Protein AF-A0A9P8KY47-F1 (afdb_monomer)

Sequence (139 aa):
PLSTITTAITRALSLRKGSIASRYTKLYTAFLLSATMHAFGGMIAAHRDVGNFRFLILQPFAITAEDIVIAIARKLGFRGGRLARAVGYLWVVAWLTWGLRYWAAGKIAVGSYRLPGVVPYSFAAWFGIRNGPDGRRVD

Mean predicted aligned error: 13.11 Å

Foldseek 3Di:
DVVVVLVVVCVVVVPPPPDPVSVLVVQQVVLQVQLVVQQVVCCVVQVGRLLSNQLSNVVSVLVVVVVVVVVVCVVVVNPDDPVNVVVVVVSVVVSNLVSCVSNVNSCVVSVVDPDQADDPPRPCVVVPQHAPSVRHTDD

Secondary structure (DSSP, 8-state):
-HHHHHHHHHHHTT--TT-HHHHHHHHHHHHHHHHHHHHHHHHHHHSS--SHHHHHHHHHHHHHHHHHHHHHHHHTT----HHHHHHHHHHHHHHHHHHHHHHHHHHHHTTSS--SSS-TT-HHHHTT-PBPTTS-B--

Radius of gyration: 19.6 Å; Cα contacts (8 Å, |Δi|>4): 95; chains: 1; bounding box: 43×40×52 Å

InterPro domains:
  IPR032805 Wax synthase domain [PF13813] (2-57)

Solvent-accessible surface area (backbone atoms only — not comparable to full-atom values): 7936 Å² total; per-residue (Å²): 119,75,69,56,59,58,50,52,55,44,59,77,64,72,50,60,89,86,38,71,65,51,54,49,54,50,48,46,50,53,32,45,54,50,13,50,56,45,22,50,53,22,33,75,76,68,74,37,66,32,25,40,34,63,39,36,56,49,47,52,55,52,53,50,52,50,51,50,52,52,53,51,42,49,75,74,64,55,84,71,52,74,66,54,51,51,52,50,50,51,50,51,52,52,52,48,57,60,38,44,49,44,28,51,52,27,35,45,77,70,55,76,50,89,63,90,60,83,64,96,82,42,76,51,60,79,72,68,62,53,59,42,103,84,72,45,76,65,130

pLDDT: mean 77.67, std 17.01, range [45.28, 96.19]

Organism: NCBI:txid265104

Structure (mmCIF, N/CA/C/O backbone):
data_AF-A0A9P8KY47-F1
#
_entry.id   AF-A0A9P8KY47-F1
#
loop_
_atom_site.group_PDB
_atom_site.id
_atom_site.type_symbol
_atom_site.label_atom_id
_atom_site.label_alt_id
_atom_site.label_comp_id
_atom_site.label_asym_id
_atom_site.label_entity_id
_atom_site.label_seq_id
_atom_site.pdbx_PDB_ins_code
_atom_site.Cartn_x
_atom_site.Cartn_y
_atom_site.Cartn_z
_atom_site.occupancy
_atom_site.B_iso_or_equiv
_atom_site.auth_seq_id
_atom_site.auth_comp_id
_atom_site.auth_asym_id
_atom_site.auth_atom_id
_atom_site.pdbx_PDB_model_num
ATOM 1 N N . PRO A 1 1 ? 18.605 5.959 14.339 1.00 51.09 1 PRO A N 1
ATOM 2 C CA . PRO A 1 1 ? 18.699 6.904 13.194 1.00 51.09 1 PRO A CA 1
ATOM 3 C C . PRO A 1 1 ? 17.338 7.323 12.591 1.00 51.09 1 PRO A C 1
ATOM 5 O O . PRO A 1 1 ? 17.099 8.514 12.437 1.00 51.09 1 PRO A O 1
ATOM 8 N N . LEU A 1 2 ? 16.423 6.388 12.294 1.00 47.75 2 LEU A N 1
ATOM 9 C CA . LEU A 1 2 ? 15.096 6.683 11.705 1.00 47.75 2 LEU A CA 1
ATOM 10 C C . LEU A 1 2 ? 14.103 7.374 12.666 1.00 47.75 2 LEU A C 1
ATOM 12 O O . LEU A 1 2 ? 13.183 8.062 12.221 1.00 47.75 2 LEU A O 1
ATOM 16 N N . SER A 1 3 ? 14.305 7.230 13.979 1.00 57.03 3 SER A N 1
ATOM 17 C CA . SER A 1 3 ? 13.469 7.818 15.038 1.00 57.03 3 SER A CA 1
ATOM 18 C C . SER A 1 3 ? 13.637 9.338 15.179 1.00 57.03 3 SER A C 1
ATOM 20 O O . SER A 1 3 ? 12.710 10.036 15.593 1.00 57.03 3 SER A O 1
ATOM 22 N N . THR A 1 4 ? 14.799 9.875 14.803 1.00 63.03 4 THR A N 1
ATOM 23 C CA . THR A 1 4 ? 15.114 11.304 14.947 1.00 63.03 4 THR A CA 1
ATOM 24 C C . THR A 1 4 ? 14.417 12.142 13.873 1.00 63.03 4 THR A C 1
ATOM 26 O O . THR A 1 4 ? 13.809 13.167 14.180 1.00 63.03 4 THR A O 1
ATOM 29 N N . ILE A 1 5 ? 14.413 11.662 12.626 1.00 64.56 5 ILE A N 1
ATOM 30 C CA . ILE A 1 5 ? 13.837 12.368 11.467 1.00 64.56 5 ILE A CA 1
ATOM 31 C C . ILE A 1 5 ? 12.312 12.473 11.593 1.00 64.56 5 ILE A C 1
ATOM 33 O O . ILE A 1 5 ? 11.725 13.538 11.408 1.00 64.56 5 ILE A O 1
ATOM 37 N N . THR A 1 6 ? 11.661 11.384 12.002 1.00 55.91 6 THR A N 1
ATOM 38 C CA . THR A 1 6 ? 10.212 11.366 12.252 1.00 55.91 6 THR A CA 1
ATOM 39 C C . THR A 1 6 ? 9.815 12.300 13.394 1.00 55.91 6 THR A C 1
ATOM 41 O O . THR A 1 6 ? 8.761 12.937 13.336 1.00 55.91 6 THR A O 1
ATOM 44 N N . THR A 1 7 ? 10.661 12.435 14.416 1.00 59.78 7 THR A N 1
ATOM 45 C CA . THR A 1 7 ? 10.405 13.333 15.549 1.00 59.78 7 THR A CA 1
ATOM 46 C C . THR A 1 7 ? 10.546 14.806 15.158 1.00 59.78 7 THR A C 1
ATOM 48 O O . THR A 1 7 ? 9.708 15.615 15.562 1.00 59.78 7 THR A O 1
ATOM 51 N N . ALA A 1 8 ? 11.534 15.147 14.326 1.00 64.88 8 ALA A N 1
ATOM 52 C CA . ALA A 1 8 ? 11.750 16.507 13.831 1.00 64.88 8 ALA A CA 1
ATOM 53 C C . ALA A 1 8 ? 10.580 16.998 12.961 1.00 64.88 8 ALA A C 1
ATOM 55 O O . ALA A 1 8 ? 10.034 18.070 13.210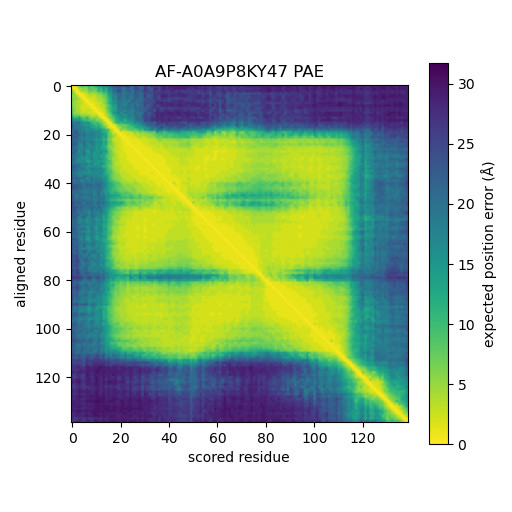 1.00 64.88 8 ALA A O 1
ATOM 56 N N . ILE A 1 9 ? 10.112 16.168 12.023 1.00 61.56 9 ILE A N 1
ATOM 57 C CA . ILE A 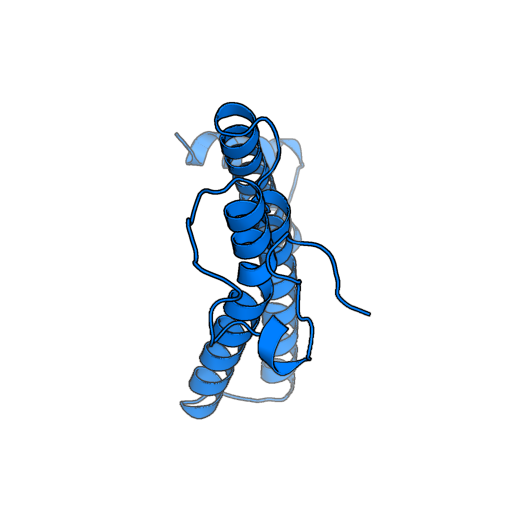1 9 ? 8.990 16.510 11.132 1.00 61.56 9 ILE A CA 1
ATOM 58 C C . ILE A 1 9 ? 7.678 16.672 11.919 1.00 61.56 9 ILE A C 1
ATOM 60 O O . ILE A 1 9 ? 6.897 17.582 11.655 1.00 61.56 9 ILE A O 1
ATOM 64 N N . THR A 1 10 ? 7.444 15.835 12.939 1.00 56.28 10 THR A N 1
ATOM 65 C CA . THR A 1 10 ? 6.222 15.933 13.764 1.00 56.28 10 THR A CA 1
ATOM 66 C C . THR A 1 10 ? 6.201 17.212 14.612 1.00 56.28 10 THR A C 1
ATOM 68 O O . THR A 1 10 ? 5.128 17.759 14.856 1.00 56.28 10 THR A O 1
ATOM 71 N N . ARG A 1 11 ? 7.372 17.695 15.059 1.00 57.16 11 ARG A N 1
ATOM 72 C CA . ARG A 1 11 ? 7.500 18.955 15.811 1.00 57.16 11 ARG A CA 1
ATOM 73 C C . ARG A 1 11 ? 7.390 20.188 14.915 1.00 57.16 11 ARG A C 1
ATOM 75 O O . ARG A 1 11 ? 6.715 21.129 15.307 1.00 57.16 11 ARG A O 1
ATOM 82 N N . ALA A 1 12 ? 7.996 20.164 13.727 1.00 62.78 12 ALA A N 1
ATOM 83 C CA . ALA A 1 12 ? 7.960 21.284 12.783 1.00 62.78 12 ALA A CA 1
ATOM 84 C C . ALA A 1 12 ? 6.541 21.611 12.282 1.00 62.78 12 ALA A C 1
ATOM 86 O O . ALA A 1 12 ? 6.253 22.754 11.952 1.00 62.78 12 ALA A O 1
ATOM 87 N N . LEU A 1 13 ? 5.646 20.618 12.253 1.00 60.00 13 LEU A N 1
ATOM 88 C CA . LEU A 1 13 ? 4.274 20.778 11.763 1.00 60.00 13 LEU A CA 1
ATOM 89 C C . LEU A 1 13 ? 3.237 21.057 12.867 1.00 60.00 13 LEU A 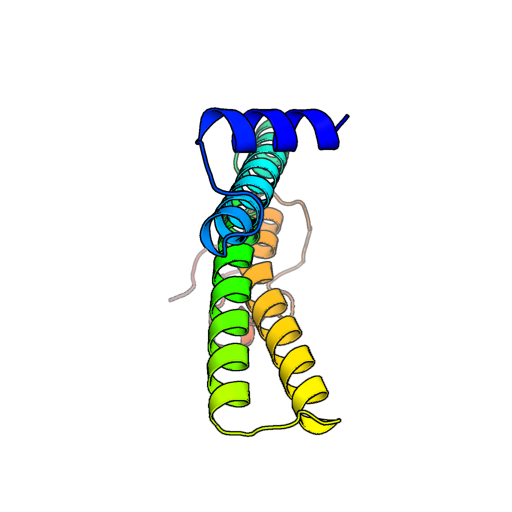C 1
ATOM 91 O O . LEU A 1 13 ? 2.044 21.064 12.573 1.00 60.00 13 LEU A O 1
ATOM 95 N N . SER A 1 14 ? 3.644 21.230 14.134 1.00 53.88 14 SER A N 1
ATOM 96 C CA . SER A 1 14 ? 2.730 21.435 15.281 1.00 53.88 14 SER A CA 1
ATOM 97 C C . SER A 1 14 ? 1.580 20.415 15.364 1.00 53.88 14 SER A C 1
ATOM 99 O O . SER A 1 14 ? 0.526 20.668 15.951 1.00 53.88 14 SER A O 1
ATOM 101 N N . LEU A 1 15 ? 1.764 19.228 14.778 1.00 49.41 15 LEU A N 1
ATOM 102 C CA . LEU A 1 15 ? 0.734 18.202 14.729 1.00 49.41 15 LEU A CA 1
ATOM 103 C C . LEU A 1 15 ? 0.618 17.581 16.117 1.00 49.41 15 LEU A C 1
ATOM 105 O O . LEU A 1 15 ? 1.557 16.944 16.604 1.00 49.41 15 LEU A O 1
ATOM 109 N N . ARG A 1 16 ? -0.549 17.745 16.752 1.00 45.50 16 ARG A N 1
ATOM 110 C CA . ARG A 1 16 ? -0.869 17.132 18.048 1.00 45.50 16 ARG A CA 1
ATOM 111 C C . ARG A 1 16 ? -0.483 15.649 18.013 1.00 45.50 16 ARG A C 1
ATOM 113 O O . ARG A 1 16 ? -1.032 14.875 17.222 1.00 45.50 16 ARG A O 1
ATOM 120 N N . LYS A 1 17 ? 0.490 15.259 18.848 1.00 45.31 17 LYS A N 1
ATOM 121 C CA . LYS A 1 17 ? 0.933 13.864 18.993 1.00 45.31 17 LYS A CA 1
ATOM 122 C C . LYS A 1 17 ? -0.297 12.979 19.230 1.00 45.31 17 LYS A C 1
ATOM 124 O O . LYS A 1 17 ? -1.034 13.204 20.182 1.00 45.31 17 LYS A O 1
ATOM 129 N N . GLY A 1 18 ? -0.506 11.994 18.356 1.00 55.84 18 GLY A N 1
ATOM 130 C CA . GLY A 1 18 ? -1.599 11.021 18.471 1.00 55.84 18 GLY A CA 1
ATOM 131 C C . GLY A 1 18 ? -2.860 11.324 17.654 1.00 55.84 18 GLY A C 1
ATOM 132 O O . GLY A 1 18 ? -3.800 10.541 17.715 1.00 55.84 18 GLY A O 1
ATOM 133 N N . SER A 1 19 ? -2.907 12.406 16.866 1.00 66.25 19 SER A N 1
ATOM 134 C CA . SER A 1 19 ? -4.038 12.639 15.956 1.00 66.25 19 SER A CA 1
ATOM 135 C C . SER A 1 19 ? -4.027 11.681 14.755 1.00 66.25 19 SER A C 1
ATOM 137 O O . SER A 1 19 ? -2.970 11.256 14.278 1.00 66.25 19 SER A O 1
ATOM 139 N N . ILE A 1 20 ? -5.215 11.384 14.220 1.00 71.19 20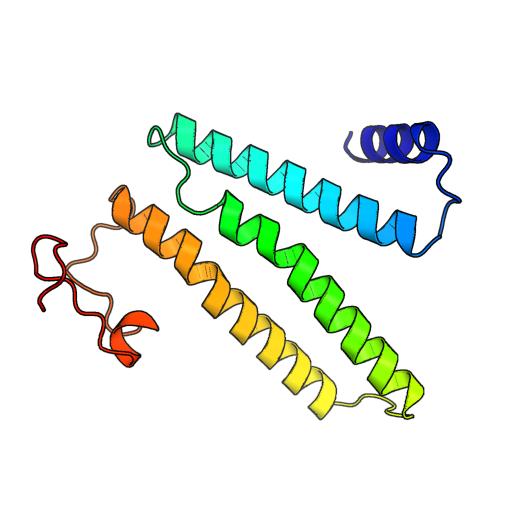 ILE A N 1
ATOM 140 C CA . ILE A 1 20 ? -5.400 10.600 12.985 1.00 71.19 20 ILE A CA 1
ATOM 141 C C . ILE A 1 20 ? -4.619 11.226 11.817 1.00 71.19 20 ILE A C 1
ATOM 143 O O . ILE A 1 20 ? -3.977 10.512 11.049 1.00 71.19 20 ILE A O 1
ATOM 147 N N . ALA A 1 21 ? -4.585 12.561 11.746 1.00 73.62 21 ALA A N 1
ATOM 148 C CA . ALA A 1 21 ? -3.785 13.295 10.770 1.00 73.62 21 ALA A CA 1
ATOM 149 C C . ALA A 1 21 ? -2.285 12.984 10.909 1.00 73.62 21 ALA A C 1
ATOM 151 O O . ALA A 1 21 ? -1.644 12.639 9.925 1.00 73.62 21 ALA A O 1
ATOM 152 N N . SER A 1 22 ? -1.731 12.990 12.130 1.00 78.19 22 SER A N 1
ATOM 153 C CA . SER A 1 22 ? -0.322 12.634 12.363 1.00 78.19 22 SER A CA 1
ATOM 154 C C . SER A 1 22 ? 0.001 11.197 11.933 1.00 78.19 22 SER A C 1
ATOM 156 O O . SER A 1 22 ? 1.083 10.946 11.399 1.00 78.19 22 SER A O 1
ATOM 158 N N . ARG A 1 23 ? -0.930 10.252 12.132 1.00 82.88 23 ARG A N 1
ATOM 159 C CA . ARG A 1 23 ? -0.773 8.859 11.685 1.00 82.88 23 ARG A CA 1
ATOM 160 C C . ARG A 1 23 ? -0.699 8.770 10.160 1.00 82.88 23 ARG A C 1
ATOM 162 O O . ARG A 1 23 ? 0.253 8.184 9.649 1.00 82.88 23 ARG A O 1
ATOM 169 N N . TYR A 1 24 ? -1.646 9.376 9.445 1.00 87.12 24 TYR A N 1
ATOM 170 C CA . TYR A 1 24 ? -1.649 9.335 7.982 1.00 87.12 24 TYR A CA 1
ATOM 171 C C . TYR A 1 24 ? -0.491 10.130 7.376 1.00 87.12 24 TYR A C 1
ATOM 173 O O . TYR A 1 24 ? 0.176 9.617 6.488 1.00 87.12 24 TYR A O 1
ATOM 181 N N . THR A 1 25 ? -0.140 11.308 7.899 1.00 84.62 25 THR A N 1
ATOM 182 C CA . THR A 1 25 ? 1.037 12.050 7.416 1.00 84.62 25 THR A CA 1
ATOM 183 C C . THR A 1 25 ? 2.308 11.207 7.522 1.00 84.62 25 THR A C 1
ATOM 185 O O . THR A 1 25 ? 3.077 11.145 6.571 1.00 84.62 25 THR A O 1
ATOM 188 N N . LYS A 1 26 ? 2.524 10.492 8.634 1.00 87.75 26 LYS A N 1
ATOM 189 C CA . LYS A 1 26 ? 3.679 9.588 8.769 1.00 87.75 26 LYS A CA 1
ATOM 190 C C . LYS A 1 26 ? 3.622 8.421 7.789 1.00 87.75 26 LYS A C 1
ATOM 192 O O . LYS A 1 26 ? 4.649 8.096 7.204 1.00 87.75 26 LYS A O 1
ATOM 197 N N . LEU A 1 27 ? 2.446 7.815 7.610 1.00 91.81 27 LEU A N 1
ATOM 198 C CA . LEU A 1 27 ? 2.238 6.713 6.670 1.00 91.81 27 LEU A CA 1
ATOM 199 C C . LEU A 1 27 ? 2.593 7.139 5.240 1.00 91.81 27 LEU A C 1
ATOM 201 O O . LEU A 1 27 ? 3.443 6.522 4.602 1.00 91.81 27 LEU A O 1
ATOM 205 N N . TYR A 1 28 ? 1.989 8.226 4.764 1.00 92.69 28 TYR A N 1
ATOM 206 C CA . TYR A 1 28 ? 2.213 8.740 3.418 1.00 92.69 28 TYR A CA 1
ATOM 207 C C . TYR A 1 28 ? 3.661 9.193 3.222 1.00 92.69 28 TYR A C 1
ATOM 209 O O . TYR A 1 28 ? 4.268 8.840 2.216 1.00 92.69 28 TYR A O 1
ATOM 217 N N . THR A 1 29 ? 4.258 9.887 4.196 1.00 91.56 29 THR A N 1
ATOM 218 C CA . THR A 1 29 ? 5.666 10.302 4.115 1.00 91.56 29 THR A CA 1
ATOM 219 C C . THR A 1 29 ? 6.621 9.108 4.082 1.00 91.56 29 THR A C 1
ATOM 221 O O . THR A 1 29 ? 7.573 9.119 3.305 1.00 91.56 29 THR A O 1
ATOM 224 N N . ALA A 1 30 ? 6.376 8.060 4.875 1.00 93.69 30 ALA A N 1
ATOM 225 C CA . ALA A 1 30 ? 7.211 6.859 4.868 1.00 93.69 30 ALA A CA 1
ATOM 226 C C . ALA A 1 30 ? 7.164 6.142 3.509 1.00 93.69 30 ALA A C 1
ATOM 228 O O . ALA A 1 30 ? 8.209 5.784 2.962 1.00 93.69 30 ALA A O 1
ATOM 229 N N . PHE A 1 31 ? 5.968 5.982 2.935 1.00 94.62 31 PHE A N 1
ATOM 230 C CA . PHE A 1 31 ? 5.811 5.373 1.615 1.00 94.62 31 PHE A CA 1
ATOM 231 C C . PHE A 1 31 ? 6.360 6.245 0.491 1.00 94.62 31 PHE A C 1
ATOM 233 O O . PHE A 1 31 ? 6.994 5.711 -0.411 1.00 94.62 31 PHE A O 1
ATOM 240 N N . LEU A 1 32 ? 6.190 7.566 0.560 1.00 94.06 32 LEU A N 1
ATOM 241 C CA . LEU A 1 32 ? 6.756 8.494 -0.416 1.00 94.06 32 LEU A CA 1
ATOM 242 C C . LEU A 1 32 ? 8.288 8.459 -0.398 1.00 94.06 32 LEU A C 1
ATOM 244 O O . LEU A 1 32 ? 8.908 8.353 -1.451 1.00 94.06 32 LEU A O 1
ATOM 248 N N . LEU A 1 33 ? 8.906 8.497 0.787 1.00 94.44 33 LEU A N 1
ATOM 249 C CA . LEU A 1 33 ? 10.361 8.401 0.911 1.00 94.44 33 LEU A CA 1
ATOM 250 C C . LEU A 1 33 ? 10.872 7.064 0.360 1.00 94.44 33 LEU A C 1
ATOM 252 O O . LEU A 1 33 ? 11.814 7.042 -0.430 1.00 94.44 33 LEU A O 1
ATOM 256 N N . SER A 1 34 ? 10.209 5.960 0.716 1.00 93.75 34 SER A N 1
ATOM 257 C CA . SER A 1 34 ? 10.544 4.631 0.199 1.00 93.75 34 SER A CA 1
ATOM 258 C C . SER A 1 34 ? 10.383 4.541 -1.325 1.00 93.75 34 SER A C 1
ATOM 260 O O . SER A 1 34 ? 11.274 4.031 -2.007 1.00 93.75 34 SER A O 1
ATOM 262 N N . ALA A 1 35 ? 9.289 5.079 -1.875 1.00 92.50 35 ALA A N 1
ATOM 263 C CA . ALA A 1 35 ? 9.012 5.122 -3.309 1.00 92.50 35 ALA A CA 1
ATOM 264 C C . ALA A 1 35 ? 10.111 5.871 -4.065 1.00 92.50 35 ALA A C 1
ATOM 266 O O . ALA A 1 35 ? 10.629 5.362 -5.059 1.00 92.50 35 ALA A O 1
ATOM 267 N N . THR A 1 36 ? 10.517 7.033 -3.555 1.00 93.25 36 THR A N 1
ATOM 268 C CA . THR A 1 36 ? 11.614 7.823 -4.117 1.00 93.25 36 THR A CA 1
ATOM 269 C C . THR A 1 36 ? 12.929 7.050 -4.075 1.00 93.25 36 THR A C 1
ATOM 271 O O . THR A 1 36 ? 13.580 6.918 -5.107 1.00 93.25 36 THR A O 1
ATOM 274 N N . MET A 1 37 ? 13.303 6.461 -2.933 1.00 93.25 37 MET A N 1
ATOM 275 C CA . MET A 1 37 ? 14.538 5.669 -2.821 1.00 93.25 37 MET A CA 1
ATOM 276 C C . MET A 1 37 ? 14.583 4.512 -3.833 1.00 93.25 37 MET A C 1
ATOM 278 O O . MET A 1 37 ? 15.603 4.298 -4.489 1.00 93.25 37 MET A O 1
ATOM 282 N N . HIS A 1 38 ? 13.473 3.795 -4.021 1.00 91.62 38 HIS A N 1
ATOM 283 C CA . HIS A 1 38 ? 13.414 2.705 -4.996 1.00 91.62 38 HIS A CA 1
ATOM 284 C C . HIS A 1 38 ? 13.382 3.194 -6.453 1.00 91.62 38 HIS A C 1
ATOM 286 O O . HIS A 1 38 ? 13.896 2.504 -7.337 1.00 91.62 38 HIS A O 1
ATOM 292 N N . ALA A 1 39 ? 12.801 4.367 -6.719 1.00 89.69 39 ALA A N 1
ATOM 293 C CA . ALA A 1 39 ? 12.859 5.001 -8.034 1.00 89.69 39 ALA A CA 1
ATOM 294 C C . ALA A 1 39 ? 14.302 5.384 -8.390 1.00 89.69 39 ALA A C 1
ATOM 296 O O . ALA A 1 39 ? 14.762 5.069 -9.484 1.00 89.69 39 ALA A O 1
ATOM 297 N N . PHE A 1 40 ? 15.048 5.963 -7.441 1.00 89.94 40 PHE A N 1
ATOM 298 C CA . PHE A 1 40 ? 16.480 6.239 -7.591 1.00 89.94 40 PHE A CA 1
ATOM 299 C C . PHE A 1 40 ? 17.287 4.969 -7.870 1.00 89.94 40 PHE A C 1
ATOM 301 O O . PHE A 1 40 ? 18.114 4.968 -8.778 1.00 89.94 40 PHE A O 1
ATOM 308 N N . GLY A 1 41 ? 17.002 3.866 -7.171 1.00 85.88 41 GLY A N 1
ATOM 309 C CA . GLY A 1 41 ? 17.622 2.572 -7.473 1.00 85.88 41 GLY A CA 1
ATOM 310 C C . GLY A 1 41 ? 17.360 2.101 -8.911 1.00 85.88 41 GLY A C 1
ATOM 311 O O . GLY A 1 41 ? 18.266 1.604 -9.574 1.00 85.88 41 GLY A O 1
ATOM 312 N N . GLY A 1 42 ? 16.143 2.313 -9.425 1.00 84.81 42 GLY A N 1
ATOM 313 C CA . GLY A 1 42 ? 15.807 2.058 -10.830 1.00 84.81 42 GLY A CA 1
ATOM 314 C C . GLY A 1 42 ? 16.561 2.971 -11.800 1.00 84.81 42 GLY A C 1
ATOM 315 O O . GLY A 1 42 ? 17.106 2.493 -12.791 1.00 84.81 42 GLY A O 1
ATOM 316 N N . MET A 1 43 ? 16.656 4.267 -11.492 1.00 86.25 43 MET A N 1
ATOM 317 C CA . MET A 1 43 ? 17.391 5.231 -12.316 1.00 86.25 43 MET A CA 1
ATOM 318 C C . MET A 1 43 ? 18.886 4.911 -12.395 1.00 86.25 43 MET A C 1
ATOM 320 O O . MET A 1 43 ? 19.460 5.000 -13.473 1.00 86.25 43 MET A O 1
ATOM 324 N N . ILE A 1 44 ? 19.507 4.490 -11.292 1.00 88.50 44 ILE A N 1
ATOM 325 C CA . ILE A 1 44 ? 20.921 4.089 -11.282 1.00 88.50 44 ILE A CA 1
ATOM 326 C C . ILE A 1 44 ? 21.131 2.801 -12.089 1.00 88.50 44 ILE A C 1
ATOM 328 O O . ILE A 1 44 ? 22.081 2.709 -12.856 1.00 88.50 44 ILE A O 1
ATOM 332 N N . ALA A 1 45 ? 20.248 1.810 -11.937 1.00 84.56 45 ALA A N 1
ATOM 333 C CA . ALA A 1 45 ? 20.428 0.501 -12.564 1.00 84.56 45 ALA A CA 1
ATOM 334 C C . ALA A 1 45 ? 19.989 0.438 -14.038 1.00 84.56 45 ALA A C 1
ATOM 336 O O . ALA A 1 45 ? 20.493 -0.388 -14.791 1.00 84.56 45 ALA A O 1
ATOM 337 N N . ALA A 1 46 ? 19.005 1.245 -14.438 1.00 83.69 46 ALA A N 1
ATOM 338 C CA . ALA A 1 46 ? 18.337 1.122 -15.734 1.00 83.69 46 ALA A CA 1
ATOM 339 C C . ALA A 1 46 ? 17.970 2.466 -16.389 1.00 83.69 46 ALA A C 1
ATOM 341 O O . ALA A 1 46 ? 17.230 2.474 -17.374 1.00 83.69 46 ALA A O 1
ATOM 342 N N . HIS A 1 47 ? 18.441 3.594 -15.843 1.00 84.88 47 HIS A N 1
ATOM 343 C CA . HIS A 1 47 ? 18.164 4.957 -16.324 1.00 84.88 47 HIS A CA 1
ATOM 344 C C . HIS A 1 47 ? 16.674 5.344 -16.374 1.00 84.88 47 HIS A C 1
ATOM 346 O O . HIS A 1 47 ? 16.296 6.299 -17.048 1.00 84.88 47 HIS A O 1
ATOM 352 N N . ARG A 1 48 ? 15.807 4.620 -15.652 1.00 80.62 48 ARG A N 1
ATOM 353 C CA . ARG A 1 48 ? 14.366 4.901 -15.525 1.00 80.62 48 ARG A CA 1
ATOM 354 C C . ARG A 1 48 ? 13.774 4.255 -14.274 1.00 80.62 48 ARG A C 1
ATOM 356 O O . ARG A 1 48 ? 14.312 3.270 -13.773 1.00 80.62 48 ARG A O 1
ATOM 363 N N . ASP A 1 49 ? 12.637 4.761 -13.790 1.00 83.25 49 ASP A N 1
ATOM 364 C CA . ASP A 1 49 ? 11.857 4.031 -12.781 1.00 83.25 49 ASP A CA 1
ATOM 365 C C . ASP A 1 49 ? 11.301 2.733 -13.384 1.00 83.25 49 ASP A C 1
ATOM 367 O O . ASP A 1 49 ? 10.746 2.715 -14.483 1.00 83.25 49 ASP A O 1
ATOM 371 N N . VAL A 1 50 ? 11.431 1.641 -12.634 1.00 86.25 50 VAL A N 1
ATOM 372 C CA . VAL A 1 50 ? 11.006 0.292 -13.039 1.00 86.25 50 VAL A CA 1
ATOM 373 C C . VAL A 1 50 ? 9.686 -0.104 -12.378 1.00 86.25 50 VAL A C 1
ATOM 375 O O . VAL A 1 50 ? 9.472 -1.261 -12.031 1.00 86.25 50 VAL A O 1
ATOM 378 N N . GLY A 1 51 ? 8.797 0.873 -12.178 1.00 84.62 51 GLY A N 1
ATOM 379 C CA . GLY A 1 51 ? 7.478 0.678 -11.577 1.00 84.62 51 GLY A CA 1
ATOM 380 C C . GLY A 1 51 ? 7.481 0.610 -10.048 1.00 84.62 51 GLY A C 1
ATOM 381 O O . GLY A 1 51 ? 6.420 0.410 -9.451 1.00 84.62 51 GLY A O 1
ATOM 382 N N . ASN A 1 52 ? 8.638 0.812 -9.407 1.00 87.88 52 ASN A N 1
ATOM 383 C CA . ASN A 1 52 ? 8.758 0.820 -7.951 1.00 87.88 52 ASN A CA 1
ATOM 384 C C . ASN A 1 52 ? 7.971 1.979 -7.339 1.00 87.88 52 ASN A C 1
ATOM 386 O O . ASN A 1 52 ? 7.259 1.789 -6.352 1.00 87.88 52 ASN A O 1
ATOM 390 N N . PHE A 1 53 ? 8.086 3.172 -7.933 1.00 89.44 53 PHE A N 1
ATOM 391 C CA . PHE A 1 53 ? 7.457 4.369 -7.388 1.00 89.44 53 PHE A CA 1
ATOM 392 C C . PHE A 1 53 ? 5.937 4.208 -7.323 1.00 89.44 53 PHE A C 1
ATOM 394 O O . PHE A 1 53 ? 5.319 4.398 -6.276 1.00 89.44 53 PHE A O 1
ATOM 401 N N . ARG A 1 54 ? 5.340 3.782 -8.444 1.00 89.50 54 ARG A N 1
ATOM 402 C CA . ARG A 1 54 ? 3.893 3.557 -8.562 1.00 89.50 54 ARG A CA 1
ATOM 403 C C . ARG A 1 54 ? 3.409 2.461 -7.615 1.00 89.50 54 ARG A C 1
ATOM 405 O O . ARG A 1 54 ? 2.392 2.644 -6.957 1.00 89.50 54 ARG A O 1
ATOM 412 N N . PHE A 1 55 ? 4.133 1.347 -7.516 1.00 88.81 55 PHE A N 1
ATOM 413 C CA . PHE A 1 55 ? 3.765 0.259 -6.609 1.00 88.81 55 PHE A CA 1
ATOM 414 C C . PHE A 1 55 ? 3.740 0.708 -5.141 1.00 88.81 55 PHE A C 1
ATOM 416 O O . PHE A 1 55 ? 2.801 0.381 -4.416 1.00 88.81 55 PHE A O 1
ATOM 423 N N . LEU A 1 56 ? 4.746 1.477 -4.715 1.00 92.44 56 LEU A N 1
ATOM 424 C CA . LEU A 1 56 ? 4.897 1.909 -3.326 1.00 92.44 56 LEU A CA 1
ATOM 425 C C . LEU A 1 56 ? 3.947 3.053 -2.958 1.00 92.44 56 LEU A C 1
ATOM 427 O O . LEU A 1 56 ? 3.375 3.026 -1.870 1.00 92.44 56 LEU A O 1
ATOM 431 N N . ILE A 1 57 ? 3.712 4.018 -3.855 1.00 93.81 57 ILE A N 1
ATOM 432 C CA . ILE A 1 57 ? 2.809 5.142 -3.564 1.00 93.81 57 ILE A CA 1
ATOM 433 C C . ILE A 1 57 ? 1.338 4.717 -3.490 1.00 93.81 57 ILE A C 1
ATOM 435 O O . ILE A 1 57 ? 0.554 5.381 -2.824 1.00 93.81 57 ILE A O 1
ATOM 439 N N . LEU A 1 58 ? 0.959 3.599 -4.122 1.00 94.06 58 LEU A N 1
ATOM 440 C CA . LEU A 1 58 ? -0.400 3.049 -4.058 1.00 94.06 58 LEU A CA 1
ATOM 441 C C . LEU A 1 58 ? -0.722 2.371 -2.713 1.00 94.06 58 LEU A C 1
ATOM 443 O O . LEU A 1 58 ? -1.884 2.335 -2.314 1.00 94.06 58 LEU A O 1
ATOM 447 N N . GLN A 1 59 ? 0.281 1.874 -1.983 1.00 95.12 59 GLN A N 1
ATOM 448 C CA . GLN A 1 59 ? 0.091 1.200 -0.689 1.00 95.12 59 GLN A CA 1
ATOM 449 C C . GLN A 1 59 ? -0.623 2.055 0.378 1.00 95.12 59 GLN A C 1
ATOM 451 O O . GLN A 1 59 ? -1.595 1.569 0.957 1.00 95.12 59 GLN A O 1
ATOM 456 N N . PRO A 1 60 ? -0.232 3.319 0.650 1.00 95.06 60 PRO A N 1
ATOM 457 C CA . PRO A 1 60 ? -0.892 4.128 1.677 1.00 95.06 60 PRO A CA 1
ATOM 458 C C . PRO A 1 60 ? -2.365 4.423 1.361 1.00 95.06 60 PRO A C 1
ATOM 460 O O . PRO A 1 60 ? -3.167 4.548 2.288 1.00 95.06 60 PRO A O 1
ATOM 463 N N . PHE A 1 61 ? -2.756 4.477 0.081 1.00 94.25 61 PHE A N 1
ATOM 464 C CA . PHE A 1 61 ? -4.165 4.619 -0.301 1.00 94.25 61 PHE A CA 1
ATOM 465 C C . PHE A 1 61 ? -4.973 3.367 0.039 1.00 94.25 61 PHE A C 1
ATOM 467 O O . PHE A 1 61 ? -6.067 3.479 0.587 1.00 94.25 61 PHE A O 1
ATOM 474 N N . ALA A 1 62 ? -4.415 2.185 -0.222 1.00 94.12 62 ALA A N 1
ATOM 475 C CA . ALA A 1 62 ? -5.038 0.908 0.117 1.00 94.12 62 ALA A CA 1
ATOM 476 C C . ALA A 1 62 ? -5.249 0.757 1.624 1.00 94.12 62 ALA A C 1
ATOM 478 O O . ALA A 1 62 ? -6.335 0.398 2.064 1.00 94.12 62 ALA A O 1
ATOM 479 N N . ILE A 1 63 ? -4.220 1.101 2.404 1.00 94.69 63 ILE A N 1
ATOM 480 C CA . ILE A 1 63 ? -4.258 1.059 3.870 1.00 94.69 63 ILE A CA 1
ATOM 481 C C . ILE A 1 63 ? -5.318 2.031 4.400 1.00 94.69 63 ILE A C 1
ATOM 483 O O . ILE A 1 63 ? -6.082 1.689 5.296 1.00 94.69 63 ILE A O 1
ATOM 487 N N . THR A 1 64 ? -5.415 3.230 3.819 1.00 94.06 64 THR A N 1
ATOM 488 C CA . THR A 1 64 ? -6.445 4.207 4.205 1.00 94.06 64 THR A CA 1
ATOM 489 C C . THR A 1 64 ? -7.852 3.703 3.870 1.00 94.06 64 THR A C 1
ATOM 491 O O . THR A 1 64 ? -8.765 3.855 4.679 1.00 94.06 64 THR A O 1
ATOM 494 N N . ALA A 1 65 ? -8.037 3.070 2.708 1.00 93.31 65 ALA A N 1
ATOM 495 C CA . ALA A 1 65 ? -9.313 2.464 2.335 1.00 93.31 65 ALA A CA 1
ATOM 496 C C . ALA A 1 65 ? -9.697 1.314 3.283 1.00 93.31 65 ALA A C 1
ATOM 498 O O . ALA A 1 65 ? -10.832 1.263 3.756 1.00 93.31 65 ALA A O 1
ATOM 499 N N . GLU A 1 66 ? -8.748 0.439 3.620 1.00 94.19 66 GLU A N 1
ATOM 500 C CA . GLU A 1 66 ? -8.939 -0.642 4.589 1.00 94.19 66 GLU A CA 1
ATOM 501 C C . GLU A 1 66 ? -9.321 -0.098 5.974 1.00 94.19 66 GLU A C 1
ATOM 503 O O . GLU A 1 66 ? -10.304 -0.547 6.564 1.00 94.19 66 GLU A O 1
ATOM 508 N N . ASP A 1 67 ? -8.617 0.928 6.462 1.00 93.12 67 ASP A N 1
ATOM 509 C CA . ASP A 1 67 ? -8.923 1.587 7.733 1.00 93.12 67 ASP A CA 1
ATOM 510 C C . ASP A 1 67 ? -10.349 2.170 7.753 1.00 93.12 67 ASP A C 1
ATOM 512 O O . ASP A 1 67 ? -11.053 2.050 8.761 1.00 93.12 67 ASP A O 1
ATOM 516 N N . ILE A 1 68 ? -10.806 2.776 6.647 1.00 93.12 68 ILE A N 1
ATOM 517 C CA . ILE A 1 68 ? -12.175 3.301 6.509 1.00 93.12 68 ILE A CA 1
ATOM 518 C C . ILE A 1 68 ? -13.197 2.161 6.573 1.00 93.12 68 ILE A C 1
ATOM 520 O O . ILE A 1 68 ? -14.169 2.255 7.327 1.00 93.12 68 ILE A O 1
ATOM 524 N N . VAL A 1 69 ? -12.973 1.072 5.833 1.00 93.12 69 VAL A N 1
ATOM 525 C CA . VAL A 1 69 ? -13.867 -0.097 5.830 1.00 93.12 69 VAL A CA 1
ATOM 526 C C . VAL A 1 69 ? -13.950 -0.717 7.225 1.00 93.12 69 VAL A C 1
ATOM 528 O O . VAL A 1 69 ? -15.049 -0.984 7.712 1.00 93.12 69 VAL A O 1
ATOM 531 N N . ILE A 1 70 ? -12.817 -0.877 7.914 1.00 92.31 70 ILE A N 1
ATOM 532 C CA . ILE A 1 70 ? -12.775 -1.383 9.292 1.00 92.31 70 ILE A CA 1
ATOM 533 C C . ILE A 1 70 ? -13.525 -0.436 10.235 1.00 92.31 70 ILE A C 1
ATOM 535 O O . ILE A 1 70 ? -14.297 -0.894 11.080 1.00 92.31 70 ILE A O 1
ATOM 539 N N . ALA A 1 71 ? -13.341 0.879 10.101 1.00 91.00 71 ALA A N 1
ATOM 540 C CA . ALA A 1 71 ? -14.039 1.856 10.929 1.00 91.00 71 ALA A CA 1
ATOM 541 C C . ALA A 1 71 ? -15.564 1.789 10.739 1.00 91.00 71 ALA A C 1
ATOM 543 O O . ALA A 1 71 ? -16.303 1.825 11.726 1.00 91.00 71 ALA A O 1
ATOM 544 N N . ILE A 1 72 ? -16.039 1.642 9.499 1.00 92.88 72 ILE A N 1
ATOM 545 C CA . ILE A 1 72 ? -17.464 1.476 9.182 1.00 92.88 72 ILE A CA 1
ATOM 546 C C . ILE A 1 72 ? -17.986 0.150 9.745 1.00 92.88 72 ILE A C 1
ATOM 548 O O . ILE A 1 72 ? -18.987 0.146 10.459 1.00 92.88 72 ILE A O 1
ATOM 552 N N . ALA A 1 73 ? -17.288 -0.963 9.512 1.00 90.75 73 ALA A N 1
ATOM 553 C CA . ALA A 1 73 ? -17.695 -2.278 10.003 1.00 90.75 73 ALA A CA 1
ATOM 554 C C . ALA A 1 73 ? -17.835 -2.302 11.534 1.00 90.75 73 ALA A C 1
ATOM 556 O O . ALA A 1 73 ? -18.813 -2.828 12.067 1.00 90.75 73 ALA A O 1
ATOM 557 N N . ARG A 1 74 ? -16.902 -1.664 12.253 1.00 91.00 74 ARG A N 1
ATOM 558 C CA . ARG A 1 74 ? -16.975 -1.539 13.717 1.00 91.00 74 ARG A CA 1
ATOM 559 C C . ARG A 1 74 ? -18.162 -0.688 14.168 1.00 91.00 74 ARG A C 1
ATOM 561 O O . ARG A 1 74 ? -18.800 -1.049 15.152 1.00 91.00 74 ARG A O 1
ATOM 568 N N . LYS A 1 75 ? -18.489 0.397 13.454 1.00 92.00 75 LYS A N 1
ATOM 569 C CA . LYS A 1 75 ? -19.688 1.213 13.731 1.00 92.00 75 LYS A CA 1
ATOM 570 C C . LYS A 1 75 ? -20.990 0.443 13.499 1.00 92.00 75 LYS A C 1
ATOM 572 O O . LYS A 1 75 ? -21.948 0.662 14.226 1.00 92.00 75 LYS A O 1
ATOM 577 N N . LEU A 1 76 ? -21.002 -0.483 12.542 1.00 92.19 76 LEU A N 1
ATOM 578 C CA . LEU A 1 76 ? -22.132 -1.375 12.259 1.00 92.19 76 LEU A CA 1
ATOM 579 C C . LEU A 1 76 ? -22.223 -2.577 13.220 1.00 92.19 76 LEU A C 1
ATOM 581 O O . LEU A 1 76 ? -23.069 -3.446 13.040 1.00 92.19 76 LEU A O 1
ATOM 585 N N . GLY A 1 77 ? -21.360 -2.653 14.239 1.00 89.62 77 GLY A N 1
ATOM 586 C CA . GLY A 1 77 ? -21.412 -3.707 15.254 1.00 89.62 77 GLY A CA 1
ATOM 587 C C . GLY A 1 77 ? -20.751 -5.028 14.848 1.00 89.62 77 GLY A C 1
ATOM 588 O O . GLY A 1 77 ? -20.856 -6.006 15.590 1.00 89.62 77 GLY A O 1
ATOM 589 N N . PHE A 1 78 ? -20.023 -5.083 13.725 1.00 88.94 78 PHE A N 1
ATOM 590 C CA . PHE A 1 78 ? -19.246 -6.273 13.375 1.00 88.94 78 PHE A CA 1
ATOM 591 C C . PHE A 1 78 ? -18.106 -6.476 14.380 1.00 88.94 78 PHE A C 1
ATOM 593 O O . PHE A 1 78 ? -17.185 -5.665 14.486 1.00 88.94 78 PHE A O 1
ATOM 600 N N . ARG A 1 79 ? -18.139 -7.602 15.101 1.00 78.00 79 ARG A N 1
ATOM 601 C CA . ARG A 1 79 ? -17.149 -7.948 16.140 1.00 78.00 79 ARG A CA 1
ATOM 602 C C . ARG A 1 79 ? -15.915 -8.695 15.619 1.00 78.00 79 ARG A C 1
ATOM 604 O O . ARG A 1 79 ? -15.083 -9.143 16.403 1.00 78.00 79 ARG A O 1
ATOM 611 N N . GLY A 1 80 ? -15.754 -8.775 14.299 1.00 78.88 80 GLY A N 1
ATOM 612 C CA . GLY A 1 80 ? -14.686 -9.548 13.669 1.00 78.88 80 GLY A CA 1
ATOM 613 C C . GLY A 1 80 ? -14.866 -11.061 13.853 1.00 78.88 80 GLY A C 1
ATOM 614 O O . GLY A 1 80 ? -15.807 -11.530 14.486 1.00 78.88 80 GLY A O 1
ATOM 615 N N . GLY A 1 81 ? -13.981 -11.848 13.246 1.00 90.44 81 GLY A N 1
ATOM 616 C CA . GLY A 1 81 ? -14.048 -13.309 13.277 1.00 90.44 81 GLY A CA 1
ATOM 617 C C . GLY A 1 81 ? -13.078 -13.947 12.288 1.00 90.44 81 GLY A C 1
ATOM 618 O O . GLY A 1 81 ? -12.350 -13.246 11.583 1.00 90.44 81 GLY A O 1
ATOM 619 N N . ARG A 1 82 ? -13.074 -15.283 12.212 1.00 91.00 82 ARG A N 1
ATOM 620 C CA . ARG A 1 82 ? -12.227 -16.027 11.259 1.00 91.00 82 ARG A CA 1
ATOM 621 C C . ARG A 1 82 ? -12.504 -15.615 9.809 1.00 91.00 82 ARG A C 1
ATOM 623 O O . ARG A 1 82 ? -11.560 -15.381 9.064 1.00 91.00 82 ARG A O 1
ATOM 630 N N . LEU A 1 83 ? -13.778 -15.428 9.455 1.00 88.19 83 LEU A N 1
ATOM 631 C CA . LEU A 1 83 ? -14.180 -14.974 8.122 1.00 88.19 83 LEU A CA 1
ATOM 632 C C . LEU A 1 83 ? -13.687 -13.552 7.818 1.00 88.19 8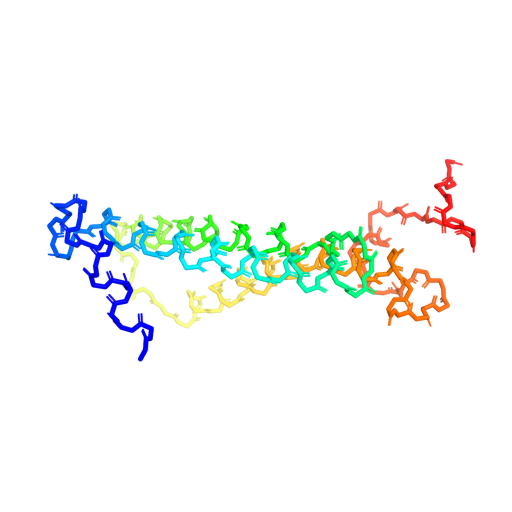3 LEU A C 1
ATOM 634 O O . LEU A 1 83 ? -13.125 -13.323 6.756 1.00 88.19 83 LEU A O 1
ATOM 638 N N . ALA A 1 84 ? -13.811 -12.615 8.765 1.00 89.56 84 ALA A N 1
ATOM 639 C CA . ALA A 1 84 ? -13.308 -11.252 8.581 1.00 89.56 84 ALA A CA 1
ATOM 640 C C . ALA A 1 84 ? -11.783 -11.222 8.359 1.00 89.56 84 ALA A C 1
ATOM 642 O O . ALA A 1 84 ? -11.300 -10.456 7.531 1.00 89.56 84 ALA A O 1
ATOM 643 N N . ARG A 1 85 ? -11.025 -12.095 9.042 1.00 91.44 85 ARG A N 1
ATOM 644 C CA . ARG A 1 85 ? -9.580 -12.251 8.792 1.00 91.44 85 ARG A CA 1
ATOM 645 C C . ARG A 1 85 ? -9.295 -12.843 7.414 1.00 91.44 85 ARG A C 1
ATOM 647 O O . ARG A 1 85 ? -8.413 -12.344 6.731 1.00 91.44 85 ARG A O 1
ATOM 654 N N . ALA A 1 86 ? -10.039 -13.869 6.999 1.00 94.25 86 ALA A N 1
ATOM 655 C CA . ALA A 1 86 ? -9.889 -14.463 5.670 1.00 94.25 86 ALA A CA 1
ATOM 656 C C . ALA A 1 86 ? -10.159 -13.439 4.556 1.00 94.25 86 ALA A C 1
ATOM 658 O O . ALA A 1 86 ? -9.370 -13.332 3.622 1.00 94.25 86 ALA A O 1
ATOM 659 N N . VAL A 1 87 ? -11.216 -12.632 4.697 1.00 94.00 87 VAL A N 1
ATOM 660 C CA . VAL A 1 87 ? -11.524 -11.529 3.776 1.00 94.00 87 VAL A CA 1
ATOM 661 C C . VAL A 1 87 ? -10.411 -10.479 3.777 1.00 94.00 87 VAL A C 1
ATOM 663 O O . VAL A 1 87 ? -9.996 -10.051 2.707 1.00 94.00 87 VAL A O 1
ATOM 666 N N . GLY A 1 88 ? -9.878 -10.111 4.946 1.00 93.88 88 GLY A N 1
ATOM 667 C CA . GLY A 1 88 ? -8.737 -9.194 5.049 1.00 93.88 88 GLY A CA 1
ATOM 668 C C . GLY A 1 88 ? -7.483 -9.718 4.340 1.00 93.88 88 GLY A C 1
ATOM 669 O O . GLY A 1 88 ? -6.860 -8.995 3.569 1.00 93.88 88 GLY A O 1
ATOM 670 N N . TYR A 1 89 ? -7.140 -10.998 4.518 1.00 95.00 89 TYR A N 1
ATOM 671 C CA . TYR A 1 89 ? -6.018 -11.604 3.794 1.00 95.00 89 TYR A CA 1
ATOM 672 C C . TYR A 1 89 ? -6.258 -11.642 2.289 1.00 95.00 89 TYR A C 1
ATOM 674 O O . TYR A 1 89 ? -5.359 -11.296 1.526 1.00 95.00 89 TYR A O 1
ATOM 682 N N . LEU A 1 90 ? -7.464 -12.021 1.859 1.00 96.19 90 LEU A N 1
ATOM 683 C CA . LEU A 1 90 ? -7.823 -12.028 0.446 1.00 96.19 90 LEU A CA 1
ATOM 684 C C . LEU A 1 90 ? -7.714 -10.623 -0.156 1.00 96.19 90 LEU A C 1
ATOM 686 O O . LEU A 1 90 ? -7.164 -10.473 -1.243 1.00 96.19 90 LEU A O 1
ATOM 690 N N . TRP A 1 91 ? -8.173 -9.601 0.568 1.00 95.25 91 TRP A N 1
ATOM 691 C CA . TRP A 1 91 ? -8.036 -8.198 0.188 1.00 95.25 91 TRP A CA 1
ATOM 692 C C . TRP A 1 91 ? -6.569 -7.801 -0.004 1.00 95.25 91 TRP A C 1
ATOM 694 O O . TRP A 1 91 ? -6.209 -7.299 -1.068 1.00 95.25 91 TRP A O 1
ATOM 704 N N . VAL A 1 92 ? -5.706 -8.082 0.978 1.00 95.44 92 VAL A N 1
ATOM 705 C CA . VAL A 1 92 ? -4.275 -7.752 0.895 1.00 95.44 92 VAL A CA 1
ATOM 706 C C . VAL A 1 92 ? -3.605 -8.488 -0.265 1.00 95.44 92 VAL A C 1
ATOM 708 O O . VAL A 1 92 ? -2.873 -7.871 -1.036 1.00 95.44 92 VAL A O 1
ATOM 711 N N . VAL A 1 93 ? -3.874 -9.786 -0.438 1.00 94.69 93 VAL A N 1
ATOM 712 C CA . VAL A 1 93 ? -3.316 -10.580 -1.545 1.00 94.69 93 VAL A CA 1
ATOM 713 C C . VAL A 1 93 ? -3.786 -10.041 -2.892 1.00 94.69 93 VAL A C 1
ATOM 715 O O . VAL A 1 93 ? -2.965 -9.861 -3.791 1.00 94.69 93 VAL A O 1
ATOM 718 N N . ALA A 1 94 ? -5.077 -9.741 -3.039 1.00 93.75 94 ALA A N 1
ATOM 719 C CA . ALA A 1 94 ? -5.625 -9.180 -4.268 1.00 93.75 94 ALA A CA 1
ATOM 720 C C . ALA A 1 94 ? -4.999 -7.815 -4.584 1.00 93.75 94 ALA A C 1
ATOM 722 O O . A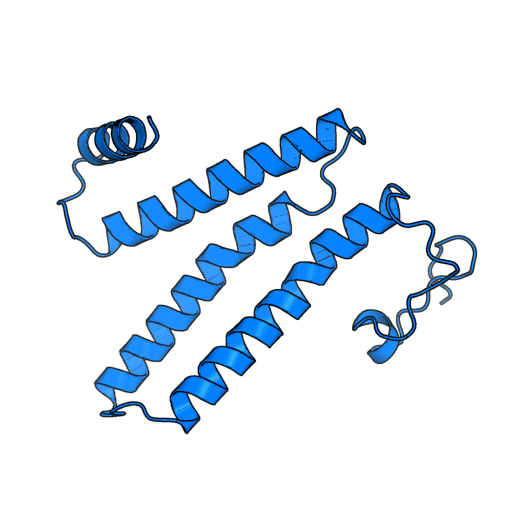LA A 1 94 ? -4.542 -7.594 -5.708 1.00 93.75 94 ALA A O 1
ATOM 723 N N . TRP A 1 95 ? -4.906 -6.927 -3.589 1.00 94.94 95 TRP A N 1
ATOM 724 C CA . TRP A 1 95 ? -4.311 -5.604 -3.752 1.00 94.94 95 TRP A CA 1
ATOM 725 C C . TRP A 1 95 ? -2.829 -5.678 -4.117 1.00 94.94 95 TRP A C 1
ATOM 727 O O . TRP A 1 95 ? -2.391 -5.023 -5.064 1.00 94.94 95 TRP A O 1
ATOM 737 N N . LEU A 1 96 ? -2.050 -6.500 -3.408 1.00 92.81 96 LEU A N 1
ATOM 738 C CA . LEU A 1 96 ? -0.629 -6.677 -3.692 1.00 92.81 96 LEU A CA 1
ATOM 739 C C . LEU A 1 96 ? -0.410 -7.303 -5.064 1.00 92.81 96 LEU A C 1
ATOM 741 O O . LEU A 1 96 ? 0.429 -6.807 -5.803 1.00 92.81 96 LEU A O 1
ATOM 745 N N . THR A 1 97 ? -1.184 -8.320 -5.445 1.00 91.44 97 THR A N 1
ATOM 746 C CA . THR A 1 97 ? -1.084 -8.954 -6.770 1.00 91.44 97 THR A CA 1
ATOM 747 C C . THR A 1 97 ? -1.385 -7.951 -7.879 1.00 91.44 97 THR A C 1
ATOM 749 O O . THR A 1 97 ? -0.636 -7.833 -8.851 1.00 91.44 97 THR A O 1
ATOM 752 N N . TRP A 1 98 ? -2.456 -7.174 -7.714 1.00 90.94 98 TRP A N 1
ATOM 753 C CA . TRP A 1 98 ? -2.825 -6.137 -8.665 1.00 90.94 98 TRP A CA 1
ATOM 754 C C . TRP A 1 98 ? -1.784 -5.016 -8.724 1.00 90.94 98 TRP A C 1
ATOM 756 O O . TRP A 1 98 ? -1.408 -4.596 -9.813 1.00 90.94 98 TRP A O 1
ATOM 766 N N . GLY A 1 99 ? -1.260 -4.551 -7.589 1.00 86.88 99 GLY A N 1
ATOM 767 C CA . GLY A 1 99 ? -0.219 -3.524 -7.547 1.00 86.88 99 GLY A CA 1
ATOM 768 C C . GLY A 1 99 ? 1.113 -4.009 -8.127 1.00 86.88 99 GLY A C 1
ATOM 769 O O . GLY A 1 99 ? 1.783 -3.269 -8.853 1.00 86.88 99 GLY A O 1
ATOM 770 N N . LEU A 1 100 ? 1.482 -5.265 -7.861 1.00 88.75 100 LEU A N 1
ATOM 771 C CA . LEU A 1 100 ? 2.742 -5.876 -8.286 1.00 88.75 100 LEU A CA 1
ATOM 772 C C . LEU A 1 100 ? 2.885 -5.891 -9.810 1.00 88.75 100 LEU A C 1
ATOM 774 O O . LEU A 1 100 ? 4.004 -5.850 -10.312 1.00 88.75 100 LEU A O 1
ATOM 778 N N . ARG A 1 101 ? 1.779 -5.852 -10.564 1.00 85.75 101 ARG A N 1
ATOM 779 C CA . ARG A 1 101 ? 1.810 -5.757 -12.032 1.00 85.75 101 ARG A CA 1
ATOM 780 C C . ARG A 1 101 ? 2.599 -4.547 -12.539 1.00 85.75 101 ARG A C 1
ATOM 782 O O . ARG A 1 101 ? 3.264 -4.655 -13.562 1.00 85.75 101 ARG A O 1
ATOM 789 N N . TYR A 1 102 ? 2.548 -3.409 -11.839 1.00 85.06 102 TYR A N 1
ATOM 790 C CA . TYR A 1 102 ? 3.269 -2.198 -12.246 1.00 85.06 102 TYR A CA 1
ATOM 791 C C . TYR A 1 102 ? 4.777 -2.380 -12.096 1.00 85.06 102 TYR A C 1
ATOM 793 O O . TYR A 1 102 ? 5.541 -2.016 -12.988 1.00 85.06 102 TYR A O 1
ATOM 801 N N . TRP A 1 103 ? 5.185 -2.995 -10.988 1.00 85.50 103 TRP A N 1
ATOM 802 C CA . TRP A 1 103 ? 6.571 -3.353 -10.725 1.00 85.50 103 TRP A CA 1
ATOM 803 C C . TRP A 1 103 ? 7.074 -4.425 -11.702 1.00 85.50 103 TRP A C 1
ATOM 805 O O . TRP A 1 103 ? 8.116 -4.260 -12.331 1.00 85.50 103 TRP A O 1
ATOM 815 N N . ALA A 1 104 ? 6.295 -5.490 -11.903 1.00 84.44 104 ALA A N 1
ATOM 816 C CA . ALA A 1 104 ? 6.635 -6.581 -12.809 1.00 84.44 104 ALA A CA 1
ATOM 817 C C . ALA A 1 104 ? 6.780 -6.091 -14.258 1.00 84.44 104 ALA A C 1
ATOM 819 O O . ALA A 1 104 ? 7.773 -6.402 -14.911 1.00 84.44 104 ALA A O 1
ATOM 820 N N . ALA A 1 105 ? 5.845 -5.267 -14.743 1.00 82.38 105 ALA A N 1
ATOM 821 C CA . ALA A 1 105 ? 5.919 -4.680 -16.079 1.00 82.38 105 ALA A CA 1
ATOM 822 C C . ALA A 1 105 ? 7.182 -3.824 -16.259 1.00 82.38 105 ALA A C 1
ATOM 824 O O . ALA A 1 105 ? 7.870 -3.947 -17.272 1.00 82.38 105 ALA A O 1
ATOM 825 N N . GLY A 1 106 ? 7.525 -3.001 -15.263 1.00 83.31 106 GLY A N 1
ATOM 826 C CA . GLY A 1 106 ? 8.736 -2.184 -15.298 1.00 83.31 106 GLY A CA 1
ATOM 827 C C . GLY A 1 106 ? 10.014 -3.023 -15.334 1.00 83.31 106 GLY A C 1
ATOM 828 O O . GLY A 1 106 ? 10.904 -2.740 -16.130 1.00 83.31 106 GLY A O 1
ATOM 829 N N . LYS A 1 107 ? 10.082 -4.096 -14.537 1.00 82.00 107 LYS A N 1
ATOM 830 C CA . LYS A 1 107 ? 11.217 -5.033 -14.518 1.00 82.00 107 LYS A CA 1
ATOM 831 C C . LYS A 1 107 ? 11.372 -5.831 -15.812 1.00 82.00 107 LYS A C 1
ATOM 833 O O . LYS A 1 107 ? 12.493 -6.044 -16.269 1.00 82.00 107 LYS A O 1
ATOM 838 N N . ILE A 1 108 ? 10.268 -6.238 -16.431 1.00 83.12 108 ILE A N 1
ATOM 839 C CA . ILE A 1 108 ? 10.290 -6.905 -17.738 1.00 83.12 108 ILE A CA 1
ATOM 840 C C . ILE A 1 108 ? 10.772 -5.934 -18.825 1.00 83.12 108 ILE A C 1
ATOM 842 O O . ILE A 1 108 ? 11.621 -6.297 -19.632 1.00 83.12 108 ILE A O 1
ATOM 846 N N . ALA A 1 109 ? 10.320 -4.676 -18.804 1.00 79.62 109 ALA A N 1
ATOM 847 C CA . ALA A 1 109 ? 10.692 -3.662 -19.797 1.00 79.62 109 ALA A CA 1
ATOM 848 C C . ALA A 1 109 ? 12.178 -3.250 -19.772 1.00 79.62 109 ALA A C 1
ATOM 850 O O . ALA A 1 109 ? 12.673 -2.658 -20.735 1.00 79.62 109 ALA A O 1
ATOM 851 N N . VAL A 1 110 ? 12.889 -3.526 -18.675 1.00 80.38 110 VAL A N 1
ATOM 852 C CA . VAL A 1 110 ? 14.349 -3.349 -18.570 1.00 80.38 110 VAL A CA 1
ATOM 853 C C . VAL A 1 110 ? 15.120 -4.658 -18.757 1.00 80.38 110 VAL A C 1
ATOM 855 O O . VAL A 1 110 ? 16.328 -4.685 -18.560 1.00 80.38 110 VAL A O 1
ATOM 858 N N . GLY A 1 111 ? 14.439 -5.752 -19.107 1.00 76.19 111 GLY A N 1
ATOM 859 C CA . GLY A 1 111 ? 15.070 -7.052 -19.319 1.00 76.19 111 GLY A CA 1
ATOM 860 C C . GLY A 1 111 ? 15.598 -7.710 -18.042 1.00 76.19 111 GLY A C 1
ATOM 861 O O . GLY A 1 111 ? 16.391 -8.641 -18.137 1.00 76.19 111 GLY A O 1
ATOM 862 N N . SER A 1 112 ? 15.160 -7.275 -16.847 1.00 71.81 112 SER A N 1
ATOM 863 C CA . SER A 1 112 ? 15.571 -7.899 -15.574 1.00 71.81 112 SER A CA 1
ATOM 864 C C . SER A 1 112 ? 15.148 -9.366 -15.474 1.00 71.81 112 SER A C 1
ATOM 866 O O . SER A 1 112 ? 15.753 -10.129 -14.729 1.00 71.81 112 SER A O 1
ATOM 868 N N . TYR A 1 113 ? 14.121 -9.762 -16.228 1.00 66.56 113 TYR A N 1
ATOM 869 C CA . TYR A 1 113 ? 13.711 -11.148 -16.388 1.00 66.56 113 TYR A CA 1
ATOM 870 C C . TYR A 1 113 ? 13.721 -11.482 -17.877 1.00 66.56 113 TYR A C 1
ATOM 872 O O . TYR A 1 113 ? 12.927 -10.937 -18.644 1.00 66.56 113 TYR A O 1
ATOM 880 N N . ARG A 1 114 ? 14.612 -12.384 -18.296 1.00 56.91 114 ARG A N 1
ATOM 881 C CA . ARG A 1 114 ? 14.607 -12.958 -19.647 1.00 56.91 114 ARG A CA 1
ATOM 882 C C . ARG A 1 114 ? 13.485 -13.998 -19.709 1.00 56.91 114 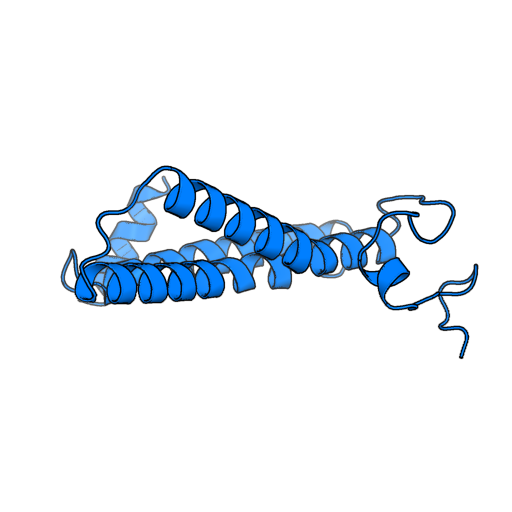ARG A C 1
ATOM 884 O O . ARG A 1 114 ? 13.734 -15.193 -19.624 1.00 56.91 114 ARG A O 1
ATOM 891 N N . LEU A 1 115 ? 12.239 -13.530 -19.733 1.00 55.72 115 LEU A N 1
ATOM 892 C CA . LEU A 1 115 ? 11.067 -14.396 -19.830 1.00 55.72 115 LEU A CA 1
ATOM 893 C C . LEU A 1 115 ? 10.849 -14.723 -21.313 1.00 55.72 115 LEU A C 1
ATOM 895 O O . LEU A 1 115 ? 10.642 -13.794 -22.098 1.00 55.72 115 LEU A O 1
ATOM 899 N N . PRO A 1 116 ? 10.920 -15.998 -21.731 1.00 47.69 116 PRO A N 1
ATOM 900 C CA . PRO A 1 116 ? 10.478 -16.391 -23.060 1.00 47.69 116 PRO A CA 1
ATOM 901 C C . PRO A 1 116 ? 8.957 -16.185 -23.140 1.00 47.69 116 PRO A C 1
ATOM 903 O O . PRO A 1 116 ? 8.184 -17.027 -22.698 1.00 47.69 116 PRO A O 1
ATOM 906 N N . GLY A 1 117 ? 8.528 -15.032 -23.657 1.00 54.38 117 GLY A N 1
ATOM 907 C CA . GLY A 1 117 ? 7.114 -14.708 -23.857 1.00 54.38 117 GLY A CA 1
ATOM 908 C C . GLY A 1 117 ? 6.31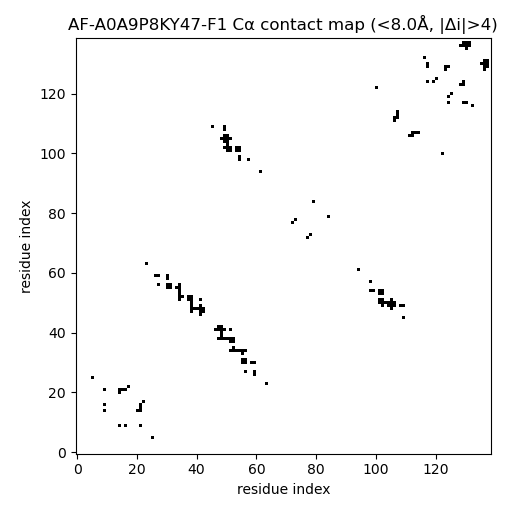6 -14.433 -22.575 1.00 54.38 117 GLY A C 1
ATOM 909 O O . GLY A 1 117 ? 6.791 -14.605 -21.451 1.00 54.38 117 GLY A O 1
ATOM 910 N N . VAL A 1 118 ? 5.089 -13.931 -22.766 1.00 53.41 118 VAL A N 1
ATOM 911 C CA . VAL A 1 118 ? 4.121 -13.593 -21.709 1.00 53.41 118 VAL A CA 1
ATOM 912 C C . VAL A 1 118 ? 4.036 -14.746 -20.711 1.00 53.41 118 VAL A C 1
ATOM 914 O O . VAL A 1 118 ? 3.640 -15.851 -21.071 1.00 53.41 118 VAL A O 1
ATOM 917 N N . VAL A 1 119 ? 4.412 -14.492 -19.455 1.00 57.00 119 VAL A N 1
ATOM 918 C CA . VAL A 1 119 ? 4.353 -15.520 -18.413 1.00 57.00 119 VAL A CA 1
ATOM 919 C C . VAL A 1 119 ? 2.925 -16.073 -18.316 1.00 57.00 119 VAL A C 1
ATOM 921 O O . VAL A 1 119 ? 1.988 -15.279 -18.150 1.00 57.00 119 VAL A O 1
ATOM 924 N N . PRO A 1 120 ? 2.751 -17.407 -18.393 1.00 50.62 120 PRO A N 1
ATOM 925 C CA . PRO A 1 120 ? 1.455 -18.062 -18.601 1.00 50.62 120 PRO A CA 1
ATOM 926 C C . PRO A 1 120 ? 0.413 -17.814 -17.496 1.00 50.62 120 PRO A C 1
ATOM 928 O O . PRO A 1 120 ? -0.749 -18.160 -17.669 1.00 50.62 120 PRO A O 1
ATOM 931 N N . TYR A 1 121 ? 0.795 -17.164 -16.392 1.00 56.50 121 TYR A N 1
ATOM 932 C CA . TYR A 1 121 ? -0.072 -16.901 -15.239 1.00 56.50 121 TYR A CA 1
ATOM 933 C C . TYR A 1 121 ? -0.191 -15.412 -14.864 1.00 56.50 121 TYR A C 1
ATOM 935 O O . TYR A 1 121 ? -0.608 -15.082 -13.756 1.00 56.50 121 TYR A O 1
ATOM 943 N N . SER A 1 122 ? 0.180 -14.478 -15.752 1.00 59.53 122 SER A N 1
ATOM 944 C CA . SER A 1 122 ? -0.036 -13.047 -15.481 1.00 59.53 122 SER A CA 1
ATOM 945 C C . SER A 1 122 ? -1.497 -12.632 -15.685 1.00 59.53 122 SER A C 1
ATOM 947 O O . SER A 1 122 ? -2.140 -13.023 -16.654 1.00 59.53 122 SER A O 1
ATOM 949 N N . PHE A 1 123 ? -2.004 -11.757 -14.809 1.00 55.88 123 PHE A N 1
ATOM 950 C CA . PHE A 1 123 ? -3.348 -11.158 -14.890 1.00 55.88 123 PHE A CA 1
ATOM 951 C C . PHE A 1 123 ? -3.641 -10.505 -16.262 1.00 55.88 123 PHE A C 1
ATOM 953 O O . PHE A 1 123 ? -4.789 -10.433 -16.679 1.00 55.88 123 PHE A O 1
ATOM 960 N N . ALA A 1 124 ? -2.607 -10.081 -17.000 1.00 53.34 124 ALA A N 1
ATOM 961 C CA . ALA A 1 124 ? -2.717 -9.564 -18.368 1.00 53.34 124 ALA A CA 1
ATOM 962 C C . ALA A 1 124 ? -3.118 -10.634 -19.407 1.00 53.34 124 ALA A C 1
ATOM 964 O O . ALA A 1 124 ? -3.856 -10.320 -20.340 1.00 53.34 124 ALA A O 1
ATOM 965 N N . ALA A 1 125 ? -2.694 -11.892 -19.225 1.00 56.09 125 ALA A N 1
ATOM 966 C CA . ALA A 1 125 ? -3.069 -13.005 -20.098 1.00 56.09 125 ALA A CA 1
ATOM 967 C C . ALA A 1 125 ? -4.560 -13.366 -19.965 1.00 56.09 125 ALA A C 1
ATOM 969 O O . ALA A 1 125 ? -5.197 -13.724 -20.953 1.00 56.09 125 ALA A O 1
ATOM 970 N N . TRP A 1 126 ? -5.132 -13.208 -18.766 1.00 52.78 126 TRP A N 1
ATOM 971 C CA . TRP A 1 126 ? -6.540 -13.520 -18.488 1.00 52.78 126 TRP A CA 1
ATOM 972 C C . TRP A 1 126 ? -7.521 -12.523 -19.132 1.00 52.78 126 TRP A C 1
ATOM 974 O O . TRP A 1 126 ? -8.645 -12.886 -19.454 1.00 52.78 126 TRP A O 1
ATOM 984 N N . PHE A 1 127 ? -7.069 -11.290 -19.393 1.00 61.28 127 PHE A N 1
ATOM 985 C CA . PHE A 1 127 ? -7.834 -10.239 -20.083 1.00 61.28 127 PHE A CA 1
ATOM 986 C C . PHE A 1 127 ? -7.413 -10.037 -21.549 1.00 61.28 127 PHE A C 1
ATOM 988 O O . PHE A 1 127 ? -7.698 -8.999 -22.139 1.00 61.28 127 PHE A O 1
ATOM 995 N N . GLY A 1 128 ? -6.725 -11.017 -22.147 1.00 52.19 128 GLY A N 1
ATOM 996 C CA . GLY A 1 128 ? -6.459 -11.037 -23.589 1.00 52.19 128 GLY A CA 1
ATOM 997 C C . GLY A 1 128 ? -5.414 -10.034 -24.087 1.00 52.19 128 GLY A C 1
ATOM 998 O O . GLY A 1 128 ? -5.280 -9.859 -25.293 1.00 52.19 128 GLY A O 1
ATOM 999 N N . ILE A 1 129 ? -4.633 -9.403 -23.203 1.00 55.88 129 ILE A N 1
ATOM 1000 C CA . ILE A 1 129 ? -3.554 -8.499 -23.620 1.00 55.88 129 ILE A CA 1
ATOM 1001 C C . ILE A 1 129 ? -2.350 -9.353 -24.038 1.00 55.88 129 ILE A C 1
ATOM 1003 O O . ILE A 1 129 ? -1.520 -9.733 -23.210 1.00 55.88 129 ILE A O 1
ATOM 1007 N N . ARG A 1 130 ? -2.268 -9.684 -25.331 1.00 50.59 130 ARG A N 1
ATOM 1008 C CA . ARG A 1 130 ? -1.122 -10.371 -25.940 1.00 50.59 130 ARG A CA 1
ATOM 1009 C C . ARG A 1 130 ? -0.183 -9.334 -26.555 1.00 50.59 130 ARG A C 1
ATOM 1011 O O . ARG A 1 130 ? -0.604 -8.522 -27.371 1.00 50.59 130 ARG A O 1
ATOM 1018 N N . ASN A 1 131 ? 1.091 -9.371 -26.175 1.00 51.03 131 ASN A N 1
ATOM 1019 C CA . ASN A 1 131 ? 2.136 -8.722 -26.963 1.00 51.03 131 ASN A CA 1
ATOM 1020 C C . ASN A 1 131 ? 2.748 -9.778 -27.882 1.00 51.03 131 ASN A C 1
ATOM 1022 O O . ASN A 1 131 ? 2.961 -10.917 -27.455 1.00 51.03 131 ASN A O 1
ATOM 1026 N N . GLY A 1 132 ? 3.009 -9.398 -29.129 1.00 46.28 132 GLY A N 1
ATOM 1027 C CA . GLY A 1 132 ? 3.735 -10.210 -30.087 1.00 46.28 132 GLY A CA 1
ATOM 1028 C C . GLY A 1 132 ? 5.152 -10.519 -29.593 1.00 46.28 132 GLY A C 1
ATOM 1029 O O . GLY A 1 132 ? 5.638 -9.892 -28.644 1.00 46.28 132 GLY A O 1
ATOM 1030 N N . PRO A 1 133 ? 5.838 -11.484 -3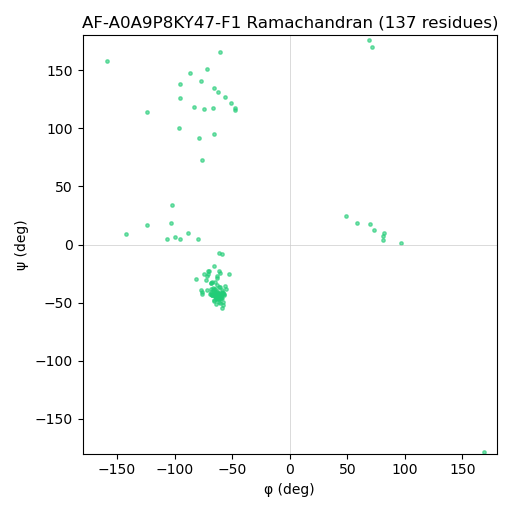0.222 1.00 46.16 133 PRO A N 1
ATOM 1031 C CA . PRO A 1 133 ? 7.184 -11.917 -29.836 1.00 46.16 133 PRO A CA 1
ATOM 1032 C C . PRO A 1 133 ? 8.249 -10.800 -29.858 1.00 46.16 133 PRO A C 1
ATOM 1034 O O . PRO A 1 133 ? 9.351 -11.007 -29.361 1.00 46.16 133 PRO A O 1
ATOM 1037 N N . ASP A 1 134 ? 7.919 -9.614 -30.378 1.00 53.22 134 ASP A N 1
ATOM 1038 C CA . ASP A 1 134 ? 8.758 -8.414 -30.424 1.00 53.22 134 ASP A CA 1
ATOM 1039 C C . ASP A 1 134 ? 8.338 -7.301 -29.436 1.00 53.22 134 ASP A C 1
ATOM 1041 O O . ASP A 1 134 ? 8.911 -6.212 -29.446 1.00 53.22 134 ASP A O 1
ATOM 1045 N N . GLY A 1 135 ? 7.342 -7.546 -28.578 1.00 53.94 135 GLY A N 1
ATOM 1046 C CA . GLY A 1 135 ? 6.852 -6.566 -27.608 1.00 53.94 135 GLY A CA 1
ATOM 1047 C C . GLY A 1 135 ? 5.878 -5.521 -28.163 1.00 53.94 135 GLY A C 1
ATOM 1048 O O . GLY A 1 135 ? 5.505 -4.613 -27.417 1.00 53.94 135 GLY A O 1
ATOM 1049 N N . ARG A 1 136 ? 5.422 -5.631 -29.419 1.00 51.06 136 ARG A N 1
ATOM 1050 C CA . ARG A 1 136 ? 4.322 -4.804 -29.943 1.00 51.06 136 ARG A CA 1
ATOM 1051 C C . ARG A 1 136 ? 2.966 -5.434 -29.629 1.00 51.06 136 ARG A C 1
ATOM 1053 O O . ARG A 1 136 ? 2.842 -6.657 -29.565 1.00 51.06 136 ARG A O 1
ATOM 1060 N N . ARG A 1 137 ? 1.941 -4.602 -29.406 1.00 45.28 137 ARG A N 1
ATOM 1061 C CA . ARG A 1 137 ? 0.551 -5.085 -29.336 1.00 45.28 137 ARG A CA 1
ATOM 1062 C C . ARG A 1 137 ? 0.201 -5.683 -30.695 1.00 45.28 137 ARG A C 1
ATOM 1064 O O . ARG A 1 137 ? 0.489 -5.047 -31.702 1.00 45.28 137 ARG A O 1
ATOM 1071 N N . VAL A 1 138 ? -0.364 -6.885 -30.693 1.00 54.50 138 VAL A N 1
ATOM 1072 C CA . VAL A 1 138 ? -1.011 -7.450 -31.879 1.00 54.50 138 VAL A CA 1
ATOM 1073 C C . VAL A 1 138 ? -2.486 -7.131 -31.700 1.00 54.50 138 VAL A C 1
ATOM 1075 O O . VAL A 1 138 ? -3.143 -7.704 -30.830 1.00 54.50 138 VAL A O 1
ATOM 1078 N N . ASP A 1 139 ? -2.915 -6.085 -32.385 1.00 48.47 139 ASP A N 1
ATOM 1079 C CA . ASP A 1 139 ? -4.308 -5.767 -32.668 1.00 48.47 139 ASP A CA 1
ATOM 1080 C C . ASP A 1 139 ? -4.984 -6.883 -33.481 1.00 48.47 139 ASP A C 1
ATOM 1082 O O . ASP A 1 139 ? -4.319 -7.478 -34.363 1.00 48.47 139 ASP A O 1
#